Protein AF-A0A5Q4GMY8-F1 (afdb_monomer_lite)

pLDDT: mean 86.75, std 14.48, range [51.28, 98.31]

Structure (mmCIF, N/CA/C/O backbone):
data_AF-A0A5Q4GMY8-F1
#
_entry.id   AF-A0A5Q4GMY8-F1
#
loop_
_atom_site.group_PDB
_atom_site.id
_atom_site.type_symbol
_atom_site.label_atom_id
_atom_site.label_alt_id
_atom_site.label_comp_id
_atom_site.label_asym_id
_atom_site.label_entity_id
_atom_site.label_seq_id
_atom_site.pdbx_PDB_ins_code
_atom_site.Cartn_x
_atom_site.Cartn_y
_atom_site.Cartn_z
_atom_site.occupancy
_atom_site.B_iso_or_equiv
_atom_site.auth_seq_id
_atom_site.auth_comp_id
_atom_site.auth_asym_id
_atom_site.auth_atom_id
_atom_site.pdbx_PDB_model_num
ATOM 1 N N . MET A 1 1 ? 27.303 -4.573 -3.523 1.00 51.28 1 MET A N 1
ATOM 2 C CA . MET A 1 1 ? 25.926 -5.102 -3.647 1.00 51.28 1 MET A CA 1
ATOM 3 C C . MET A 1 1 ? 24.979 -3.915 -3.548 1.00 51.28 1 MET A C 1
ATOM 5 O O . MET A 1 1 ? 25.198 -3.115 -2.652 1.00 51.28 1 MET A O 1
ATOM 9 N N . LEU A 1 2 ? 24.014 -3.785 -4.468 1.00 52.38 2 LEU A N 1
ATOM 10 C CA . LEU A 1 2 ? 23.159 -2.607 -4.747 1.00 52.38 2 LEU A CA 1
ATOM 11 C C . LEU A 1 2 ? 23.738 -1.569 -5.728 1.00 52.38 2 LEU A C 1
ATOM 13 O O . LEU A 1 2 ? 23.656 -0.365 -5.514 1.00 52.38 2 LEU A O 1
ATOM 17 N N . SER A 1 3 ? 24.217 -2.033 -6.882 1.00 56.88 3 SER A N 1
ATOM 18 C CA . SER A 1 3 ? 24.030 -1.285 -8.131 1.00 56.88 3 SER A CA 1
ATOM 19 C C . SER A 1 3 ? 22.541 -1.393 -8.490 1.00 56.88 3 SER A C 1
ATOM 21 O O . SER A 1 3 ? 22.140 -2.244 -9.282 1.00 56.88 3 SER A O 1
ATOM 23 N N . LEU A 1 4 ? 21.691 -0.630 -7.791 1.00 64.62 4 LEU A N 1
ATOM 24 C CA . LEU A 1 4 ? 20.273 -0.530 -8.132 1.00 64.62 4 LEU A CA 1
ATOM 25 C C . LEU A 1 4 ? 20.202 -0.035 -9.573 1.00 64.62 4 LEU A C 1
ATOM 27 O O . LEU A 1 4 ? 20.841 0.956 -9.915 1.00 64.62 4 LEU A O 1
ATOM 31 N N . PHE A 1 5 ? 19.480 -0.788 -10.395 1.00 68.19 5 PHE A N 1
ATOM 32 C CA . PHE A 1 5 ? 19.139 -0.490 -11.780 1.00 68.19 5 PHE A CA 1
ATOM 33 C C . PHE A 1 5 ? 19.205 1.017 -12.092 1.00 68.19 5 PHE A C 1
ATOM 35 O O . PHE A 1 5 ? 18.463 1.792 -11.487 1.00 68.19 5 PHE A O 1
ATOM 42 N N . HIS A 1 6 ? 20.040 1.422 -13.060 1.00 66.88 6 HIS A N 1
ATOM 43 C CA . HIS A 1 6 ? 20.235 2.822 -13.498 1.00 66.88 6 HIS A CA 1
ATOM 44 C C . HIS A 1 6 ? 18.986 3.473 -14.144 1.00 66.88 6 HIS A C 1
ATOM 46 O O . HIS A 1 6 ? 19.086 4.475 -14.842 1.00 66.88 6 HIS A O 1
ATOM 52 N N . GLY A 1 7 ? 17.799 2.920 -13.901 1.00 76.44 7 GLY A N 1
ATOM 53 C CA . GLY A 1 7 ? 16.512 3.458 -14.323 1.00 76.44 7 GLY A CA 1
ATOM 54 C C . GLY A 1 7 ? 15.374 3.075 -13.380 1.00 76.44 7 GLY A C 1
ATOM 55 O O . GLY A 1 7 ? 14.235 3.028 -13.828 1.00 76.44 7 GLY A O 1
ATOM 56 N N . TYR A 1 8 ? 15.656 2.730 -12.115 1.00 80.75 8 TYR A N 1
ATOM 57 C CA . TYR A 1 8 ? 14.608 2.446 -11.132 1.00 80.75 8 TYR A CA 1
ATOM 58 C C . TYR A 1 8 ? 13.956 3.740 -10.630 1.00 80.75 8 TYR A C 1
ATOM 60 O O . TYR A 1 8 ? 14.420 4.385 -9.691 1.00 80.75 8 TYR A O 1
ATOM 68 N N . GLU A 1 9 ? 12.817 4.063 -11.224 1.00 84.88 9 GLU A N 1
ATOM 69 C CA . GLU A 1 9 ? 11.955 5.163 -10.813 1.00 84.88 9 GLU A CA 1
ATOM 70 C C . GLU A 1 9 ? 10.907 4.671 -9.811 1.00 84.88 9 GLU A C 1
ATOM 72 O O . GLU A 1 9 ? 9.890 4.083 -10.188 1.00 84.88 9 GLU A O 1
ATOM 77 N N . LYS A 1 10 ? 11.137 4.924 -8.516 1.00 80.62 10 LYS A N 1
ATOM 78 C CA . LYS A 1 10 ? 10.220 4.541 -7.422 1.00 80.62 10 LYS A CA 1
ATOM 79 C C . LYS A 1 10 ? 8.740 4.826 -7.721 1.00 80.62 10 LYS A C 1
ATOM 81 O O . LYS A 1 10 ? 7.934 3.936 -7.452 1.00 80.62 10 LYS A O 1
ATOM 86 N N . PRO A 1 11 ? 8.350 5.999 -8.265 1.00 88.06 11 PRO A N 1
ATOM 87 C CA . PRO A 1 11 ? 6.949 6.259 -8.576 1.00 88.06 11 PRO A CA 1
ATOM 88 C C . PRO A 1 11 ? 6.401 5.314 -9.648 1.00 88.06 11 PRO A C 1
ATOM 90 O O . PRO A 1 11 ? 5.301 4.800 -9.483 1.00 88.06 11 PRO A O 1
ATOM 93 N N . LEU A 1 12 ? 7.165 5.040 -10.711 1.00 89.88 12 LEU A N 1
ATOM 94 C CA . LEU A 1 12 ? 6.730 4.174 -11.806 1.00 89.88 12 LEU A CA 1
ATOM 95 C C . LEU A 1 12 ? 6.651 2.717 -11.350 1.00 89.88 12 LEU A C 1
ATOM 97 O O . LEU A 1 12 ? 5.580 2.118 -11.377 1.00 89.88 12 LEU A O 1
ATOM 101 N N . TYR A 1 13 ? 7.765 2.157 -10.883 1.00 90.62 13 TYR A N 1
ATOM 102 C CA . TYR A 1 13 ? 7.828 0.737 -10.538 1.00 90.62 13 TYR A CA 1
ATOM 103 C C . TYR A 1 13 ? 7.015 0.405 -9.290 1.00 90.62 13 TYR A C 1
ATOM 105 O O . TYR A 1 13 ? 6.394 -0.651 -9.235 1.00 90.62 13 TYR A O 1
ATOM 113 N N . GLY A 1 14 ? 6.957 1.313 -8.312 1.00 89.81 14 GLY A N 1
ATOM 114 C CA . GLY A 1 14 ? 6.089 1.146 -7.149 1.00 89.81 14 GLY A CA 1
ATOM 115 C C . GLY A 1 14 ? 4.610 1.133 -7.535 1.00 89.81 14 GLY A C 1
ATOM 116 O O . GLY A 1 14 ? 3.849 0.322 -7.012 1.00 89.81 14 GLY A O 1
ATOM 117 N N . THR A 1 15 ? 4.209 1.979 -8.489 1.00 94.38 15 THR A N 1
ATOM 118 C CA . THR A 1 15 ? 2.827 2.006 -8.987 1.00 94.38 15 THR A CA 1
ATOM 119 C C . THR A 1 15 ? 2.501 0.758 -9.800 1.00 94.38 15 THR A C 1
ATOM 121 O O . THR A 1 15 ? 1.463 0.151 -9.558 1.00 94.38 15 THR A O 1
ATOM 124 N N . LEU A 1 16 ? 3.384 0.336 -10.712 1.00 95.31 16 LEU A N 1
ATOM 125 C CA . LEU A 1 16 ? 3.196 -0.893 -11.491 1.00 95.31 16 LEU A CA 1
ATOM 126 C C . LEU A 1 16 ? 3.057 -2.113 -10.575 1.00 95.31 16 LEU A C 1
ATOM 128 O O . LEU A 1 16 ? 2.090 -2.856 -10.701 1.00 95.31 16 LEU A O 1
ATOM 132 N N . ALA A 1 17 ? 3.937 -2.246 -9.580 1.00 93.38 17 ALA A N 1
ATOM 133 C CA . ALA A 1 17 ? 3.840 -3.314 -8.591 1.00 93.38 17 ALA A CA 1
ATOM 134 C C . ALA A 1 17 ? 2.515 -3.263 -7.810 1.00 93.38 17 ALA A C 1
ATOM 136 O O . ALA A 1 17 ? 1.876 -4.292 -7.610 1.00 93.38 17 ALA A O 1
ATOM 137 N N . ALA A 1 18 ? 2.063 -2.079 -7.382 1.00 95.12 18 ALA A N 1
ATOM 138 C CA . ALA A 1 18 ? 0.7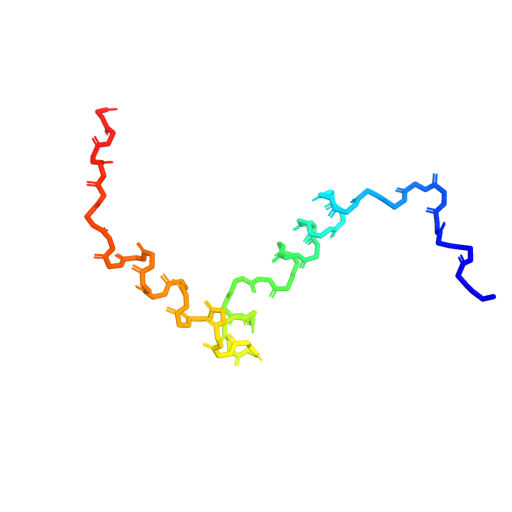92 -1.947 -6.671 1.00 95.12 18 ALA A CA 1
ATOM 139 C C . ALA A 1 18 ? -0.423 -2.309 -7.547 1.00 95.12 18 ALA A C 1
ATOM 141 O O . ALA A 1 18 ? -1.382 -2.897 -7.043 1.00 95.12 18 ALA A O 1
ATOM 142 N N . ILE A 1 19 ? -0.377 -1.980 -8.843 1.00 96.50 19 ILE A N 1
ATOM 143 C CA . ILE A 1 19 ? -1.402 -2.356 -9.826 1.00 96.50 19 ILE A CA 1
ATOM 144 C C . ILE A 1 19 ? -1.424 -3.875 -10.019 1.00 96.50 19 ILE A C 1
ATOM 146 O O . ILE A 1 19 ? -2.498 -4.468 -9.975 1.00 96.50 19 ILE A O 1
ATOM 150 N N . GLU A 1 20 ? -0.259 -4.498 -10.196 1.00 97.62 20 GLU A N 1
ATOM 151 C CA . GLU A 1 20 ? -0.131 -5.943 -10.416 1.00 97.62 20 GLU A CA 1
ATOM 152 C C . GLU A 1 20 ? -0.547 -6.769 -9.192 1.00 97.62 20 GLU A C 1
ATOM 154 O O . GLU A 1 20 ? -1.264 -7.757 -9.332 1.00 97.62 20 GLU A O 1
ATOM 159 N N . ILE A 1 21 ? -0.131 -6.366 -7.986 1.00 96.81 21 ILE A N 1
ATOM 160 C CA . ILE A 1 21 ? -0.495 -7.056 -6.737 1.00 96.81 21 ILE A CA 1
ATOM 161 C C . ILE A 1 21 ? -1.988 -6.870 -6.435 1.00 96.81 21 ILE A C 1
ATOM 163 O O . ILE A 1 21 ? -2.652 -7.783 -5.943 1.00 96.81 21 ILE A O 1
ATOM 167 N N . GLY A 1 22 ? -2.522 -5.683 -6.719 1.00 96.88 22 GLY A N 1
ATOM 168 C CA . G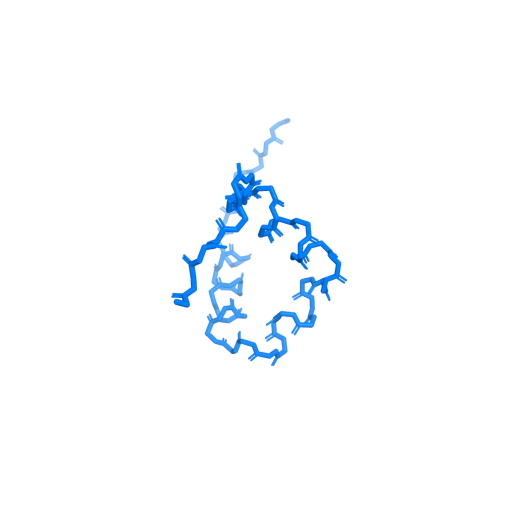LY A 1 22 ? -3.907 -5.333 -6.448 1.00 96.88 22 GLY A CA 1
ATOM 169 C C . GLY A 1 22 ? -4.150 -4.880 -5.006 1.00 96.88 22 GLY A C 1
ATOM 170 O O . GLY A 1 22 ? -3.567 -5.368 -4.034 1.00 96.88 22 GLY A O 1
ATOM 171 N N . LEU A 1 23 ? -5.071 -3.925 -4.858 1.00 95.75 23 LEU A N 1
ATOM 172 C CA . LEU A 1 23 ? -5.336 -3.258 -3.583 1.00 95.75 23 LEU A CA 1
ATOM 173 C C . LEU A 1 23 ? -5.822 -4.221 -2.488 1.00 95.75 23 LEU A C 1
ATOM 175 O O . LEU A 1 23 ? -5.451 -4.059 -1.327 1.00 95.75 23 LEU A O 1
ATOM 179 N N . ASP A 1 24 ? -6.636 -5.218 -2.831 1.00 96.94 24 ASP A N 1
ATOM 180 C CA . ASP A 1 24 ? -7.189 -6.144 -1.839 1.00 96.94 24 ASP A CA 1
ATOM 181 C C . ASP A 1 24 ? -6.123 -7.070 -1.252 1.00 96.94 24 ASP A C 1
ATOM 183 O O . ASP A 1 24 ? -6.084 -7.252 -0.035 1.00 96.94 24 ASP A O 1
ATOM 187 N N . ALA A 1 25 ? -5.200 -7.571 -2.077 1.00 97.88 25 ALA A N 1
ATOM 188 C CA . ALA A 1 25 ? -4.072 -8.363 -1.599 1.00 97.88 25 ALA A CA 1
ATOM 189 C C . ALA A 1 25 ? -3.152 -7.529 -0.689 1.00 97.88 25 ALA A C 1
ATOM 191 O O . ALA A 1 25 ? -2.780 -7.981 0.395 1.00 97.88 25 ALA A O 1
ATOM 192 N N . ILE A 1 26 ? -2.856 -6.276 -1.061 1.00 97.38 26 ILE A N 1
ATOM 193 C CA . ILE A 1 26 ? -2.055 -5.360 -0.227 1.00 97.38 26 ILE A CA 1
ATOM 194 C C . ILE A 1 26 ? -2.741 -5.121 1.127 1.00 97.38 26 ILE A C 1
ATOM 196 O O . ILE A 1 26 ? -2.090 -5.148 2.169 1.00 97.38 26 ILE A O 1
ATOM 200 N N . ARG A 1 27 ? -4.065 -4.926 1.143 1.00 97.56 27 ARG A N 1
ATOM 201 C CA . ARG A 1 27 ? -4.836 -4.714 2.381 1.00 97.56 27 ARG A CA 1
ATOM 202 C C . ARG A 1 27 ? 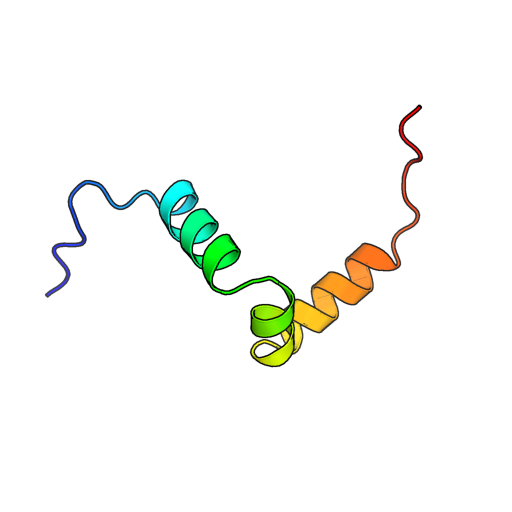-4.859 -5.948 3.282 1.00 97.56 27 ARG A C 1
ATOM 204 O O . ARG A 1 27 ? -4.782 -5.799 4.498 1.00 97.56 27 ARG A O 1
ATOM 211 N N . GLN A 1 28 ? -4.930 -7.148 2.709 1.00 97.94 28 GLN A N 1
ATOM 212 C CA . GLN A 1 28 ? -4.872 -8.400 3.472 1.00 97.94 28 GLN A CA 1
ATOM 213 C C . GLN A 1 28 ? -3.503 -8.609 4.131 1.00 97.94 28 GLN A C 1
ATOM 215 O O . GLN A 1 28 ? -3.441 -9.031 5.283 1.00 97.94 28 GLN A O 1
ATOM 220 N N . GLN A 1 29 ? -2.415 -8.285 3.425 1.00 98.12 29 GLN A N 1
ATOM 221 C CA . GLN A 1 29 ? -1.048 -8.511 3.912 1.00 98.12 29 GLN A CA 1
ATOM 222 C C . GLN A 1 29 ? -0.512 -7.381 4.798 1.00 98.12 29 GLN A C 1
ATOM 224 O O . GLN A 1 29 ? 0.432 -7.577 5.561 1.00 98.12 29 GLN A O 1
ATOM 229 N N . CYS A 1 30 ? -1.094 -6.183 4.717 1.00 97.75 30 CYS A N 1
ATOM 230 C CA . CYS A 1 30 ? -0.653 -5.016 5.476 1.00 97.75 30 CYS A CA 1
ATOM 231 C C . CYS A 1 30 ? -1.806 -4.445 6.321 1.00 97.75 30 CYS A C 1
ATOM 233 O O . CYS A 1 30 ? -2.454 -3.479 5.908 1.00 97.75 30 CYS A O 1
ATOM 235 N N . PRO A 1 31 ? -2.034 -4.963 7.546 1.00 96.38 31 PRO A N 1
ATOM 236 C CA . PRO A 1 31 ? -3.147 -4.534 8.399 1.00 96.38 31 PRO A CA 1
ATOM 237 C C . PRO A 1 31 ? -3.142 -3.036 8.734 1.00 96.38 31 PRO A C 1
ATOM 239 O O . PRO A 1 31 ? -4.196 -2.406 8.797 1.00 96.38 31 PRO A O 1
ATOM 242 N N . LEU A 1 32 ? -1.957 -2.437 8.911 1.00 98.00 32 LEU A N 1
ATOM 243 C CA . LEU A 1 32 ? -1.825 -0.993 9.148 1.00 98.00 32 LEU A CA 1
ATOM 244 C C . LEU A 1 32 ? -2.268 -0.174 7.929 1.00 98.00 32 LEU A C 1
ATOM 246 O O . LEU A 1 32 ? -2.927 0.856 8.081 1.00 98.00 32 LEU A O 1
ATOM 250 N N . PHE A 1 33 ? -1.939 -0.650 6.727 1.00 96.88 33 PHE A N 1
ATOM 251 C CA . PHE A 1 33 ? -2.350 -0.014 5.482 1.00 96.88 33 PHE A CA 1
ATOM 252 C C . PHE A 1 33 ? -3.862 -0.140 5.271 1.00 96.88 33 PHE A C 1
ATOM 254 O O . PHE A 1 33 ? -4.517 0.855 4.976 1.00 96.88 33 PHE A O 1
ATOM 261 N N . ASP A 1 34 ? -4.450 -1.317 5.510 1.00 98.31 34 ASP A N 1
ATOM 262 C CA . ASP A 1 34 ? -5.909 -1.481 5.479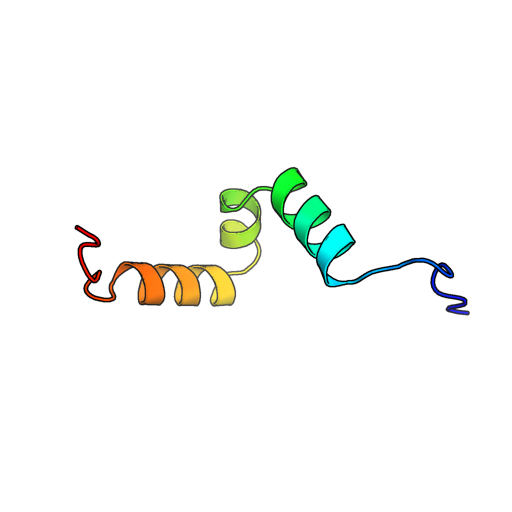 1.00 98.31 34 ASP A CA 1
ATOM 263 C C . ASP A 1 34 ? -6.616 -0.571 6.493 1.00 98.31 34 ASP A C 1
ATOM 265 O O . ASP A 1 34 ? -7.602 0.087 6.157 1.00 98.31 34 ASP A O 1
ATOM 269 N N . GLY A 1 35 ? -6.081 -0.463 7.713 1.00 98.00 35 GLY A N 1
ATOM 270 C CA . GLY A 1 35 ? -6.584 0.460 8.728 1.00 98.00 35 GLY A CA 1
ATOM 271 C C . GLY A 1 35 ? -6.549 1.920 8.267 1.00 98.00 35 GLY A C 1
ATOM 272 O O . GLY A 1 35 ? -7.518 2.657 8.460 1.00 98.00 35 GLY A O 1
ATOM 273 N N . TRP A 1 36 ? -5.468 2.335 7.607 1.00 97.75 36 TRP A N 1
ATOM 274 C CA . TRP A 1 36 ? -5.366 3.662 7.000 1.00 97.75 36 TRP A CA 1
ATOM 275 C C . TRP A 1 36 ? -6.391 3.869 5.873 1.00 97.75 36 TRP A C 1
ATOM 277 O O . TRP A 1 36 ? -7.116 4.864 5.898 1.00 97.75 36 TRP A O 1
ATOM 287 N N . ILE A 1 37 ? -6.545 2.911 4.952 1.00 96.50 37 ILE A N 1
ATOM 288 C CA . ILE A 1 37 ? -7.554 2.965 3.877 1.00 96.50 37 ILE A CA 1
ATOM 289 C C . ILE A 1 37 ? -8.976 3.070 4.444 1.00 96.50 37 ILE A C 1
ATOM 291 O O . ILE A 1 37 ? -9.778 3.864 3.951 1.00 96.50 37 ILE A O 1
ATOM 295 N N . LYS A 1 38 ? -9.303 2.308 5.494 1.00 96.94 38 LYS A 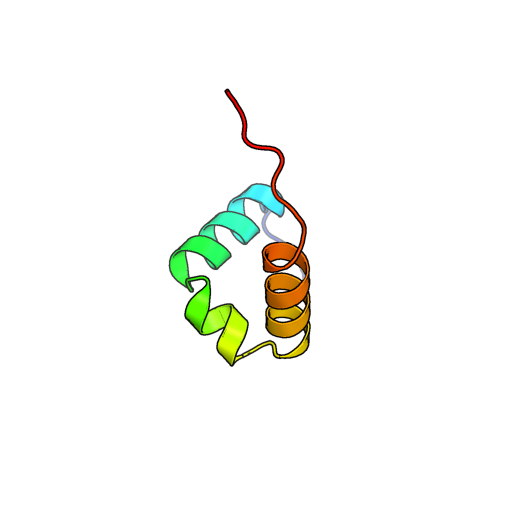N 1
ATOM 296 C CA . LYS A 1 38 ? -10.607 2.385 6.175 1.00 96.94 38 LYS A CA 1
ATOM 297 C C . LYS A 1 38 ? -10.873 3.781 6.735 1.00 96.94 38 LYS A C 1
ATOM 299 O O . LYS A 1 38 ? -11.968 4.303 6.550 1.00 96.94 38 LYS A O 1
ATOM 304 N N . ARG A 1 39 ? -9.870 4.406 7.365 1.00 96.69 39 ARG A N 1
ATOM 305 C CA . ARG A 1 39 ? -9.976 5.787 7.867 1.00 96.69 39 ARG A CA 1
ATOM 306 C C . ARG A 1 39 ? -10.200 6.779 6.733 1.00 96.69 39 ARG A C 1
ATOM 308 O O . ARG A 1 39 ? -11.070 7.627 6.862 1.00 96.69 39 ARG A O 1
ATOM 315 N N . LEU A 1 40 ? -9.472 6.643 5.623 1.00 95.25 40 LEU A N 1
ATOM 316 C CA . LEU A 1 40 ? -9.655 7.501 4.451 1.00 95.25 40 LEU A CA 1
ATOM 317 C C . LEU A 1 40 ? -11.062 7.393 3.860 1.00 95.25 40 LEU A C 1
ATOM 319 O O . LEU A 1 40 ? -11.664 8.412 3.545 1.00 95.25 40 LEU A O 1
ATOM 323 N N . LYS A 1 41 ? -11.605 6.177 3.739 1.00 93.00 41 LYS A N 1
ATOM 324 C CA . LYS A 1 41 ? -12.969 5.951 3.229 1.00 93.00 41 LYS A CA 1
ATOM 325 C C . LYS A 1 41 ? -14.062 6.486 4.156 1.00 93.00 41 LYS A C 1
ATOM 327 O O . LYS A 1 41 ? -15.164 6.742 3.690 1.00 93.00 41 LYS A O 1
ATOM 332 N N . ALA A 1 42 ? -13.768 6.628 5.446 1.00 94.62 42 ALA A N 1
ATOM 333 C CA . ALA A 1 42 ? -14.682 7.207 6.425 1.00 94.62 42 ALA A CA 1
ATOM 334 C C . ALA A 1 42 ? -14.654 8.746 6.435 1.00 94.62 42 ALA A C 1
ATOM 336 O O . ALA A 1 42 ? -15.479 9.360 7.111 1.00 94.62 42 ALA A O 1
ATOM 337 N N . LEU A 1 43 ? -13.715 9.378 5.719 1.00 93.00 43 LEU A N 1
ATOM 338 C CA . LEU A 1 43 ? -13.707 10.829 5.579 1.00 93.00 43 LEU A CA 1
ATOM 339 C C . LEU A 1 43 ? -14.900 11.269 4.718 1.00 93.00 43 LEU A C 1
ATOM 341 O O . LEU A 1 43 ? -15.179 10.632 3.699 1.00 93.00 43 LEU A O 1
ATOM 345 N N . PRO A 1 44 ? -15.586 12.368 5.079 1.00 86.81 44 PRO A N 1
ATOM 346 C CA . PRO A 1 44 ? -16.619 12.934 4.227 1.00 86.81 44 PRO A CA 1
ATOM 347 C C . PRO A 1 44 ? -15.988 13.341 2.892 1.00 86.81 44 PRO A C 1
ATOM 349 O O . PRO A 1 44 ? -15.041 14.131 2.845 1.00 86.81 44 PRO A O 1
ATOM 352 N N . GLY A 1 45 ? -16.489 12.768 1.801 1.00 78.81 45 GLY A N 1
ATOM 353 C CA . GLY A 1 45 ? -16.063 13.154 0.465 1.00 78.81 45 GLY A CA 1
ATOM 354 C C . GLY A 1 45 ? -16.514 14.581 0.173 1.00 78.81 45 GLY A C 1
ATOM 355 O O . GLY A 1 45 ? -17.667 14.930 0.412 1.00 78.81 45 GLY A O 1
ATOM 356 N N . LYS A 1 46 ? -15.629 15.406 -0.394 1.00 68.94 46 LYS A N 1
ATOM 357 C CA . LYS A 1 46 ? -16.111 16.509 -1.228 1.00 68.94 46 LYS A CA 1
ATOM 358 C C . LYS A 1 46 ? -16.731 15.861 -2.461 1.00 68.94 46 LYS A C 1
ATOM 360 O O . LYS A 1 46 ? -15.993 15.316 -3.283 1.00 68.94 46 LYS A O 1
ATOM 365 N N . GLU A 1 47 ? -18.056 15.905 -2.569 1.00 65.38 47 GLU A N 1
ATOM 366 C CA . GLU A 1 47 ? -18.726 15.734 -3.855 1.00 65.38 47 GLU A CA 1
ATOM 367 C C . GLU A 1 47 ? -18.085 16.737 -4.816 1.00 65.38 47 GLU A C 1
ATOM 369 O O . GLU A 1 47 ? -18.114 17.952 -4.607 1.00 65.38 47 GLU A O 1
ATOM 374 N N . ARG A 1 48 ? -17.364 16.208 -5.802 1.00 59.81 48 ARG A N 1
ATOM 375 C CA . ARG A 1 48 ? -16.906 17.000 -6.934 1.00 59.81 48 ARG A CA 1
ATOM 376 C C . ARG A 1 48 ? -18.144 17.196 -7.820 1.00 59.81 48 ARG A C 1
ATOM 378 O O . ARG A 1 48 ? -18.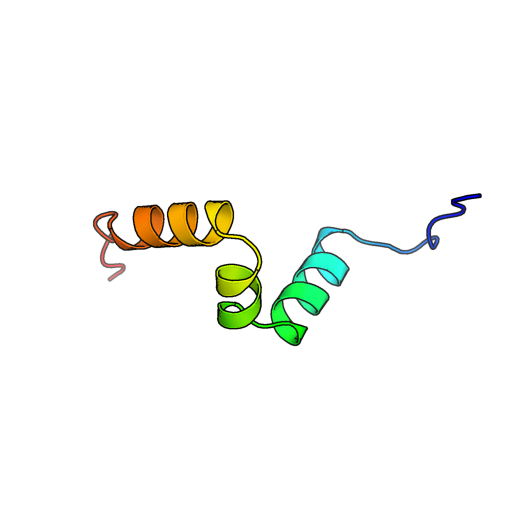766 16.175 -8.113 1.00 59.81 48 ARG A O 1
ATOM 385 N N . PRO A 1 49 ? -18.518 18.437 -8.181 1.00 52.97 49 PRO A N 1
ATOM 386 C CA . PRO A 1 49 ? -19.581 18.661 -9.157 1.00 52.97 49 PRO A CA 1
ATOM 387 C C . PRO A 1 49 ? -19.244 18.014 -10.504 1.00 52.97 49 PRO A C 1
ATOM 389 O O . PRO A 1 49 ? -18.033 17.853 -10.801 1.00 52.97 49 PRO A O 1
#

Secondary structure (DSSP, 8-state):
-----TT--HHHHHHHHHHHH-HHHHHHH-HHHHHHHHHHHTSPP----

Radius of gyration: 15.51 Å; chains: 1; bounding box: 46×27×24 Å

Foldseek 3Di:
DPPPPPPDDCVVVVVVVCVVCDDVNVCVVDVVVVVVVVVVVPDDDDPDD

Sequence (49 aa):
MLSLFHGYEKPLYGTLAAIEIGLDAIRQQCPLFDGWIKRLKALPGKERP